Protein AF-A0A2S5LGR9-F1 (afdb_monomer_lite)

Radius of gyration: 13.86 Å; chains: 1; bounding box: 27×29×43 Å

Foldseek 3Di:
DDPDFDDDDAQAAPVRSLVVVCVVVVPPDPQVSCCVQAVGSDDDDDLDDDPCLVSNLVRHPPRDPCRSVCNQPGRHCNVVVVVVDDPPPD

Secondary structure (DSSP, 8-state):
--S--PPPPTT--HHHHHHHHHHHHT--STHHHHHHHHS-S-----SSPPTTHHHHHHHSSS--THHHHHHHHHHSSHHHHGGGPPP---

pLDDT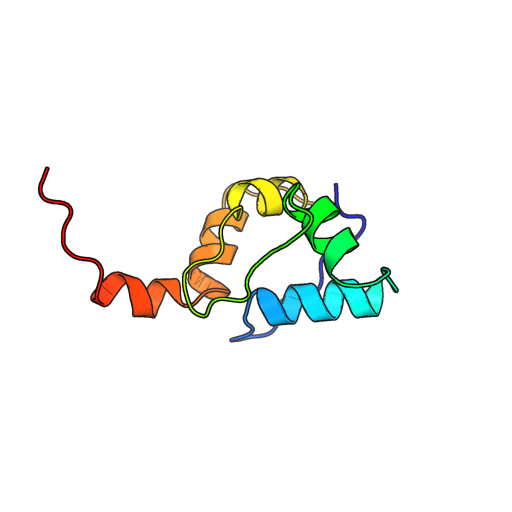: mean 78.47, std 10.12, range [44.81, 90.31]

Sequence (90 aa):
MLPYFPNIYPGELLYSVLARYVKHTALPPDTLVNNELFGKRYAIPSFDLPFGLAQLALLIPNKHYTIAKRLLEQLTLFKYLIRFALPHVA

Structure (mmCIF, N/CA/C/O backbone):
data_AF-A0A2S5LGR9-F1
#
_entry.id   AF-A0A2S5LGR9-F1
#
loop_
_atom_site.group_PDB
_atom_site.id
_atom_site.type_symbol
_atom_site.label_atom_id
_atom_site.label_alt_id
_atom_site.label_comp_id
_atom_site.label_asym_id
_atom_site.label_entity_id
_atom_site.label_seq_id
_atom_site.pdbx_PDB_ins_code
_atom_site.Cartn_x
_atom_site.Cartn_y
_atom_site.Cartn_z
_atom_site.occupancy
_atom_site.B_iso_or_equiv
_atom_site.auth_seq_id
_atom_site.auth_comp_id
_atom_site.auth_asym_id
_atom_site.auth_atom_id
_atom_site.pdbx_PDB_model_num
ATOM 1 N N . MET A 1 1 ? 10.709 3.697 -9.642 1.00 69.81 1 MET A N 1
ATOM 2 C CA . MET A 1 1 ? 9.331 4.212 -9.819 1.00 69.81 1 MET A CA 1
ATOM 3 C C . MET A 1 1 ? 8.565 3.170 -10.600 1.00 69.81 1 MET A C 1
ATOM 5 O O . MET A 1 1 ? 9.180 2.535 -11.447 1.00 69.81 1 MET A O 1
ATOM 9 N N . LEU A 1 2 ? 7.285 2.966 -10.304 1.00 76.25 2 LEU A N 1
ATOM 10 C CA . LEU A 1 2 ? 6.480 1.968 -10.994 1.00 76.25 2 LEU A CA 1
ATOM 11 C C . LEU A 1 2 ? 6.138 2.459 -12.404 1.00 76.25 2 LEU A C 1
ATOM 13 O O . LEU A 1 2 ? 5.738 3.615 -12.556 1.00 76.25 2 LEU A O 1
ATOM 17 N N . PRO A 1 3 ? 6.257 1.599 -13.428 1.00 78.50 3 PRO A N 1
ATOM 18 C CA . PRO A 1 3 ? 5.903 1.952 -14.802 1.00 78.50 3 PRO A CA 1
ATOM 19 C C . PRO A 1 3 ? 4.395 2.195 -14.964 1.00 78.50 3 PRO A C 1
ATOM 21 O O . PRO A 1 3 ? 3.964 2.877 -15.888 1.00 78.50 3 PRO A O 1
ATOM 24 N N . TYR A 1 4 ? 3.588 1.633 -14.064 1.00 83.25 4 TYR A N 1
ATOM 25 C CA . TYR A 1 4 ? 2.134 1.660 -14.102 1.00 83.25 4 TYR A CA 1
ATOM 26 C C . TYR A 1 4 ? 1.577 1.376 -12.704 1.00 83.25 4 TYR A C 1
ATOM 28 O O . TYR A 1 4 ? 2.197 0.659 -11.921 1.00 83.25 4 TYR A O 1
ATOM 36 N N . PHE A 1 5 ? 0.393 1.905 -12.397 1.00 85.38 5 PHE A N 1
ATOM 37 C CA . PHE A 1 5 ? -0.372 1.514 -11.216 1.00 85.38 5 PHE A CA 1
ATOM 38 C C . PHE A 1 5 ? -1.834 1.259 -11.616 1.00 85.38 5 PHE A C 1
ATOM 40 O O . PHE A 1 5 ? -2.408 2.102 -12.312 1.00 85.38 5 PHE A O 1
ATOM 47 N N . PRO A 1 6 ? -2.451 0.123 -11.230 1.00 87.94 6 PRO A N 1
ATOM 48 C CA . PRO A 1 6 ? -3.812 -0.184 -11.646 1.00 87.94 6 PRO A CA 1
ATOM 49 C C . PRO A 1 6 ? -4.844 0.818 -11.136 1.00 87.94 6 PRO A C 1
ATOM 51 O O . PRO A 1 6 ? -4.757 1.319 -10.015 1.00 87.94 6 PRO A O 1
ATOM 54 N N . ASN A 1 7 ? -5.885 1.042 -11.941 1.00 88.62 7 ASN A N 1
ATOM 55 C CA . ASN A 1 7 ? -7.073 1.757 -11.487 1.00 88.62 7 ASN A CA 1
ATOM 56 C C . ASN A 1 7 ? -7.716 0.998 -10.326 1.00 88.62 7 ASN A C 1
ATOM 58 O O . ASN A 1 7 ? -8.046 -0.180 -10.465 1.00 88.62 7 ASN A O 1
ATOM 62 N N . ILE A 1 8 ? -7.903 1.691 -9.208 1.00 87.94 8 ILE A N 1
ATOM 63 C CA . ILE A 1 8 ? -8.504 1.175 -7.976 1.00 87.94 8 ILE A CA 1
ATOM 64 C C . ILE A 1 8 ? -10.019 1.022 -8.164 1.00 87.94 8 ILE A C 1
ATOM 66 O O . ILE A 1 8 ? -10.687 1.995 -8.524 1.00 87.94 8 ILE A O 1
ATOM 70 N N . TYR A 1 9 ? -10.570 -0.159 -7.872 1.00 89.50 9 TYR A N 1
ATOM 71 C CA . TYR A 1 9 ? -12.019 -0.375 -7.872 1.00 89.50 9 TYR A CA 1
ATOM 72 C C . TYR A 1 9 ? -12.674 0.007 -6.531 1.00 89.50 9 TYR A C 1
ATOM 74 O O . TYR A 1 9 ? -12.021 -0.036 -5.484 1.00 89.50 9 TYR A O 1
ATOM 82 N N . PRO A 1 10 ? -13.970 0.378 -6.522 1.00 87.69 10 PRO A N 1
ATOM 83 C CA . PRO A 1 10 ? -14.680 0.678 -5.281 1.00 87.69 10 PRO A CA 1
ATOM 84 C C . PRO A 1 10 ? -14.636 -0.498 -4.295 1.00 87.69 10 PRO A C 1
ATOM 86 O O . PRO A 1 10 ? -15.028 -1.611 -4.633 1.00 87.69 10 PRO A O 1
ATOM 89 N N . GLY A 1 11 ? -14.163 -0.244 -3.071 1.00 86.44 11 GLY A N 1
ATOM 90 C CA . GLY A 1 11 ? -14.065 -1.255 -2.008 1.00 86.44 11 GLY A CA 1
ATOM 91 C C . GLY A 1 11 ? -12.908 -2.249 -2.154 1.00 86.44 11 GLY A C 1
ATOM 92 O O . GLY A 1 11 ? -12.813 -3.186 -1.365 1.00 86.44 11 GLY A O 1
ATOM 93 N N . GLU A 1 12 ? -12.028 -2.063 -3.135 1.00 88.94 12 GLU A N 1
ATOM 94 C CA . GLU A 1 12 ? -10.901 -2.957 -3.367 1.00 88.94 12 GLU A CA 1
ATOM 95 C C . GLU A 1 12 ? -9.787 -2.779 -2.324 1.00 88.94 12 GLU A C 1
ATOM 97 O O . GLU A 1 12 ? -9.403 -1.663 -1.976 1.00 88.94 12 GLU A O 1
ATOM 102 N N . LEU A 1 13 ? -9.227 -3.897 -1.854 1.00 88.75 13 LEU A N 1
ATOM 103 C CA . LEU A 1 13 ? -8.081 -3.898 -0.946 1.00 88.75 13 LEU A CA 1
ATOM 104 C C . LEU A 1 13 ? -6.759 -3.705 -1.695 1.00 88.75 13 LEU A C 1
ATOM 106 O O . LEU A 1 13 ? -6.592 -4.164 -2.825 1.00 88.75 13 LEU A O 1
ATOM 110 N N . LEU A 1 14 ? -5.768 -3.128 -1.013 1.00 86.81 14 LEU A N 1
ATOM 111 C CA . LEU A 1 14 ? -4.432 -2.886 -1.557 1.00 86.81 14 LEU A CA 1
ATOM 112 C C . LEU A 1 14 ? -3.796 -4.174 -2.086 1.00 86.81 14 LEU A C 1
ATOM 114 O O . LEU A 1 14 ? -3.217 -4.172 -3.166 1.00 86.81 14 LEU A O 1
ATOM 118 N N . TYR A 1 15 ? -3.961 -5.283 -1.365 1.00 84.69 15 TYR A N 1
ATOM 119 C CA . TYR A 1 15 ? -3.462 -6.590 -1.790 1.00 84.69 15 TYR A CA 1
ATOM 120 C C . TYR A 1 15 ? -4.036 -7.027 -3.150 1.00 84.69 15 TYR A C 1
ATOM 122 O O . TYR A 1 15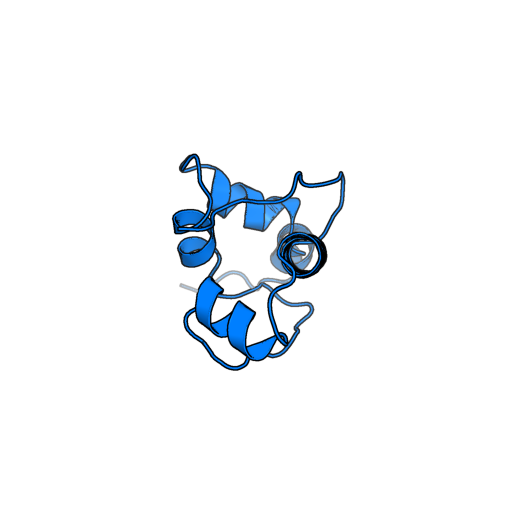 ? -3.293 -7.495 -4.008 1.00 84.69 15 TYR A O 1
ATOM 130 N N . SER A 1 16 ? -5.333 -6.796 -3.390 1.00 88.25 16 SER A N 1
ATOM 131 C CA . SER A 1 16 ? -5.978 -7.072 -4.684 1.00 88.25 16 SER A CA 1
ATOM 132 C C . SER A 1 16 ? -5.412 -6.190 -5.800 1.00 88.25 16 SER A C 1
ATOM 134 O O . SER A 1 16 ? -5.096 -6.686 -6.883 1.00 88.25 16 SER A O 1
ATOM 136 N N . VAL A 1 17 ? -5.208 -4.895 -5.529 1.00 88.81 17 VAL A N 1
ATOM 137 C CA . VAL A 1 17 ? -4.594 -3.966 -6.494 1.00 88.81 17 VAL A CA 1
ATOM 138 C C . VAL A 1 17 ? -3.191 -4.438 -6.881 1.00 88.81 17 VAL A C 1
ATOM 140 O O . VAL A 1 17 ? -2.858 -4.475 -8.065 1.00 88.81 17 VAL A O 1
ATOM 143 N N . LEU A 1 18 ? -2.377 -4.846 -5.903 1.00 85.75 18 LEU A N 1
ATOM 144 C CA . LEU A 1 18 ? -1.027 -5.352 -6.149 1.00 85.75 18 LEU A CA 1
ATOM 145 C C . LEU A 1 18 ? -1.041 -6.675 -6.923 1.00 85.75 18 LEU A C 1
ATOM 147 O O . LEU A 1 18 ? -0.273 -6.825 -7.867 1.00 85.75 18 LEU A O 1
ATOM 151 N N . ALA A 1 19 ? -1.954 -7.596 -6.613 1.00 86.12 19 ALA A N 1
ATOM 152 C CA . ALA A 1 19 ? -2.107 -8.835 -7.377 1.00 86.12 19 ALA A CA 1
ATOM 153 C C . ALA A 1 19 ? -2.457 -8.564 -8.853 1.00 86.12 19 ALA A C 1
ATOM 155 O O . ALA A 1 19 ? -1.903 -9.192 -9.759 1.00 86.12 19 ALA A O 1
ATOM 156 N N . ARG A 1 20 ? -3.328 -7.579 -9.125 1.00 90.31 20 ARG A N 1
ATOM 157 C CA . ARG A 1 20 ? -3.619 -7.143 -10.500 1.00 90.31 20 ARG A CA 1
ATOM 158 C C . ARG A 1 20 ? -2.413 -6.504 -11.167 1.00 90.31 20 ARG A C 1
ATOM 160 O O . ARG A 1 20 ? -2.165 -6.795 -12.331 1.00 90.31 20 ARG A O 1
ATOM 167 N N . TYR A 1 21 ? -1.659 -5.676 -10.445 1.00 87.31 21 TYR A N 1
ATOM 168 C CA . TYR A 1 21 ? -0.415 -5.109 -10.959 1.00 87.31 21 TYR A CA 1
ATOM 169 C C . TYR A 1 21 ? 0.528 -6.215 -11.442 1.00 87.31 21 TYR A C 1
ATOM 171 O O . TYR A 1 21 ? 0.908 -6.191 -12.607 1.00 87.31 21 TYR A O 1
ATOM 179 N N . VAL A 1 22 ? 0.799 -7.225 -10.607 1.00 86.25 22 VAL A N 1
ATOM 180 C CA . VAL A 1 22 ? 1.647 -8.380 -10.961 1.00 86.25 22 VAL A CA 1
ATOM 181 C C . VAL A 1 22 ? 1.138 -9.097 -12.207 1.00 86.25 22 VAL A C 1
ATOM 183 O O . VAL A 1 22 ? 1.914 -9.395 -13.114 1.00 86.25 22 VAL A O 1
ATOM 186 N N . LYS A 1 23 ? -0.178 -9.325 -12.292 1.00 87.62 23 LYS A N 1
ATOM 187 C CA . LYS A 1 23 ? -0.799 -9.959 -13.459 1.00 87.62 23 LYS A CA 1
ATOM 188 C C . LYS A 1 23 ? -0.671 -9.109 -14.728 1.00 87.62 23 LYS A C 1
ATOM 190 O O . LYS A 1 23 ? -0.438 -9.660 -15.798 1.00 87.62 23 LYS A O 1
ATOM 195 N N . HIS A 1 24 ? -0.838 -7.791 -14.629 1.00 89.25 24 HIS A N 1
ATOM 196 C CA . HIS A 1 24 ? -0.774 -6.873 -15.772 1.00 89.25 24 HIS A CA 1
ATOM 197 C C . HIS A 1 24 ? 0.656 -6.687 -16.289 1.00 89.25 24 HIS A C 1
ATOM 199 O O . HIS A 1 24 ? 0.845 -6.496 -17.486 1.00 89.25 24 HIS A O 1
ATOM 205 N N . THR A 1 25 ? 1.652 -6.734 -15.404 1.00 86.12 25 THR A N 1
ATOM 206 C CA . THR A 1 25 ? 3.067 -6.556 -15.759 1.00 86.12 25 THR A CA 1
ATOM 207 C C . THR A 1 25 ? 3.804 -7.867 -16.009 1.00 86.12 25 THR A C 1
ATOM 209 O O . THR A 1 25 ? 4.984 -7.830 -16.347 1.00 86.12 25 THR A O 1
ATOM 212 N N . ALA A 1 26 ? 3.125 -9.010 -15.861 1.00 85.69 26 ALA A N 1
ATOM 213 C CA . ALA A 1 26 ? 3.713 -10.345 -15.963 1.00 85.69 26 ALA A CA 1
ATOM 214 C C . ALA A 1 26 ? 4.977 -10.506 -15.090 1.00 85.69 26 ALA A C 1
ATOM 216 O O . ALA A 1 26 ? 5.942 -11.162 -15.489 1.00 85.69 26 ALA A O 1
ATOM 217 N N . LEU A 1 27 ? 4.983 -9.881 -13.905 1.00 78.88 27 LEU A N 1
ATOM 218 C CA . LEU A 1 27 ? 6.122 -9.950 -12.992 1.00 78.88 27 LEU A CA 1
ATOM 219 C C . LEU A 1 27 ? 6.315 -11.387 -12.463 1.00 78.88 27 LEU A C 1
ATOM 221 O O . LEU A 1 27 ? 5.329 -12.091 -12.227 1.00 78.88 27 LEU A O 1
ATOM 225 N N . PRO A 1 28 ? 7.569 -11.834 -12.247 1.00 70.44 28 PRO A N 1
ATOM 226 C CA . PRO A 1 28 ? 7.858 -13.151 -11.679 1.00 70.44 28 PRO A CA 1
ATOM 227 C C . PRO A 1 28 ? 7.397 -13.264 -10.203 1.00 70.44 28 PRO A C 1
ATOM 229 O O . PRO A 1 28 ? 6.980 -12.264 -9.619 1.00 70.44 28 PRO A O 1
ATOM 232 N N . PRO A 1 29 ? 7.499 -14.454 -9.567 1.00 63.12 29 PRO A N 1
ATOM 233 C CA . PRO A 1 29 ? 6.828 -14.792 -8.305 1.00 63.12 29 PRO A CA 1
ATOM 234 C C . PRO A 1 29 ? 6.963 -13.745 -7.192 1.00 63.12 29 PRO A C 1
ATOM 236 O O . PRO A 1 29 ? 8.039 -13.169 -7.013 1.00 63.12 29 PRO A O 1
ATOM 239 N N . ASP A 1 30 ? 5.904 -13.606 -6.386 1.00 64.50 30 ASP A N 1
ATOM 240 C CA . ASP A 1 30 ? 5.637 -12.624 -5.314 1.00 64.50 30 ASP A CA 1
ATOM 241 C C . ASP A 1 30 ? 6.851 -12.087 -4.534 1.00 64.50 30 ASP A C 1
ATOM 243 O O . ASP A 1 30 ? 6.893 -10.917 -4.154 1.00 64.50 30 ASP A O 1
ATOM 247 N N . THR A 1 31 ? 7.871 -12.914 -4.298 1.00 61.75 31 THR A N 1
ATOM 248 C CA . THR A 1 31 ? 9.135 -12.512 -3.656 1.00 61.75 31 THR A CA 1
ATOM 249 C C . THR A 1 31 ? 9.889 -11.383 -4.370 1.00 61.75 31 THR A C 1
ATOM 251 O O . THR A 1 31 ? 10.494 -10.543 -3.703 1.00 61.75 31 THR A O 1
ATOM 254 N N . LEU A 1 32 ? 9.857 -11.328 -5.706 1.00 64.44 32 LEU A N 1
ATOM 255 C CA . LEU A 1 32 ? 10.520 -10.272 -6.480 1.00 64.44 32 LEU A CA 1
ATOM 256 C C . LEU A 1 32 ? 9.726 -8.967 -6.427 1.00 64.44 32 LEU A C 1
ATOM 258 O O . LEU A 1 32 ? 10.306 -7.904 -6.221 1.00 64.44 32 LEU A O 1
ATOM 262 N N . VAL A 1 33 ? 8.401 -9.071 -6.496 1.00 74.62 33 VAL A N 1
ATOM 263 C CA . VAL A 1 33 ? 7.474 -7.939 -6.399 1.00 74.62 33 VAL A CA 1
ATOM 264 C C . VAL A 1 33 ? 7.559 -7.290 -5.020 1.00 74.62 33 VAL A C 1
ATOM 266 O O . VAL A 1 33 ? 7.675 -6.074 -4.916 1.00 74.62 33 VAL A O 1
ATOM 269 N N . ASN A 1 34 ? 7.568 -8.081 -3.945 1.00 75.56 34 ASN A N 1
ATOM 270 C CA . ASN A 1 34 ? 7.718 -7.549 -2.590 1.00 75.56 34 ASN A CA 1
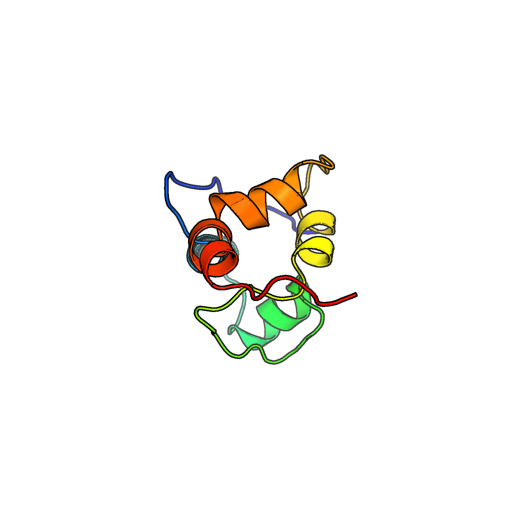ATOM 271 C C . ASN A 1 34 ? 9.061 -6.834 -2.403 1.00 75.56 34 ASN A C 1
ATOM 273 O O . ASN A 1 34 ? 9.127 -5.786 -1.755 1.00 75.56 34 ASN A O 1
ATOM 277 N N . ASN A 1 35 ? 10.126 -7.367 -3.004 1.00 75.69 35 ASN A N 1
ATOM 278 C CA . ASN A 1 35 ? 11.430 -6.728 -2.950 1.00 75.69 35 ASN A CA 1
ATOM 279 C C . ASN A 1 35 ? 11.444 -5.404 -3.727 1.00 75.69 35 ASN A C 1
ATOM 281 O O . ASN A 1 35 ? 11.999 -4.423 -3.245 1.00 75.69 35 ASN A O 1
ATOM 285 N N . GLU A 1 36 ? 10.797 -5.352 -4.888 1.00 76.44 36 GLU A N 1
ATOM 286 C CA . GLU A 1 36 ? 10.697 -4.144 -5.710 1.00 76.44 36 GLU A CA 1
ATOM 287 C C . GLU A 1 36 ? 9.819 -3.058 -5.062 1.00 76.44 36 GLU A C 1
ATOM 289 O O . GLU A 1 36 ? 10.171 -1.880 -5.075 1.00 76.44 36 GLU A O 1
ATOM 294 N N . LEU A 1 37 ? 8.693 -3.449 -4.457 1.00 77.31 37 LEU A N 1
ATOM 295 C CA . LEU A 1 37 ? 7.718 -2.526 -3.869 1.00 77.31 37 LEU A CA 1
ATOM 296 C C . LEU A 1 37 ? 8.084 -2.063 -2.457 1.00 77.31 37 LEU A C 1
ATOM 298 O O . LEU A 1 37 ? 7.812 -0.921 -2.089 1.00 77.31 37 LEU A O 1
ATOM 302 N N . PHE A 1 38 ? 8.675 -2.949 -1.655 1.00 77.06 38 PHE A N 1
ATOM 303 C CA . PHE A 1 38 ? 8.867 -2.730 -0.219 1.00 77.06 38 PHE A CA 1
ATOM 304 C C . PHE A 1 38 ? 10.315 -2.918 0.244 1.00 77.06 38 PHE A C 1
ATOM 306 O O . PHE A 1 38 ? 10.590 -2.771 1.436 1.00 77.06 38 PHE A O 1
ATOM 313 N N . GLY A 1 39 ? 11.246 -3.258 -0.655 1.00 73.62 39 GLY A N 1
ATOM 314 C CA . GLY A 1 39 ? 12.643 -3.531 -0.300 1.00 73.62 39 GLY A CA 1
ATOM 315 C C . GLY A 1 39 ? 12.822 -4.787 0.558 1.00 73.62 39 GLY A C 1
ATOM 316 O O . GLY A 1 39 ? 13.847 -4.937 1.222 1.00 73.62 39 GLY A O 1
ATOM 317 N N . LYS A 1 40 ? 11.812 -5.667 0.610 1.00 75.56 40 LYS A N 1
ATOM 318 C CA . LYS A 1 40 ? 11.825 -6.898 1.407 1.00 75.56 40 LYS A CA 1
ATOM 319 C C . LYS A 1 40 ? 11.444 -8.093 0.553 1.00 75.56 40 LYS A C 1
ATOM 321 O O . LYS A 1 40 ? 10.386 -8.119 -0.058 1.00 75.56 40 LYS A O 1
ATOM 326 N N . ARG A 1 41 ? 12.278 -9.131 0.583 1.00 65.81 41 ARG A N 1
ATOM 327 C CA . ARG A 1 41 ? 12.073 -10.363 -0.193 1.00 65.81 41 ARG A CA 1
ATOM 328 C C . ARG A 1 41 ? 10.865 -11.186 0.260 1.00 65.81 41 ARG A C 1
ATOM 330 O O . ARG A 1 41 ? 10.300 -11.929 -0.535 1.00 65.81 41 ARG A O 1
ATOM 337 N N . TYR A 1 42 ? 10.469 -11.044 1.522 1.00 67.56 42 TYR A N 1
ATOM 338 C CA . TYR A 1 42 ? 9.352 -11.769 2.113 1.00 67.56 42 TYR A CA 1
ATOM 339 C C . TYR A 1 42 ? 8.411 -10.792 2.808 1.00 67.56 42 TYR A C 1
ATOM 341 O O . TYR A 1 42 ? 8.847 -9.937 3.582 1.00 67.56 42 TYR A O 1
ATOM 349 N N . ALA A 1 43 ? 7.122 -10.953 2.542 1.00 69.38 43 ALA A N 1
ATOM 350 C CA . ALA A 1 43 ? 6.047 -10.310 3.272 1.00 69.38 43 ALA A CA 1
ATOM 351 C C . ALA A 1 43 ? 5.121 -11.411 3.789 1.00 69.38 43 ALA A C 1
ATOM 353 O O . ALA A 1 43 ? 4.780 -12.331 3.047 1.00 69.38 43 ALA A O 1
ATOM 354 N N . ILE A 1 44 ? 4.738 -11.328 5.060 1.00 68.25 44 ILE A N 1
ATOM 355 C CA . ILE A 1 44 ? 3.690 -12.185 5.606 1.00 68.25 44 ILE A CA 1
ATOM 356 C C . ILE A 1 44 ? 2.370 -11.493 5.260 1.00 68.25 44 ILE A C 1
ATOM 358 O O . ILE A 1 44 ? 2.166 -10.365 5.723 1.00 68.25 44 ILE A O 1
ATOM 362 N N . PRO A 1 45 ? 1.495 -12.098 4.435 1.00 65.31 45 PRO A N 1
ATOM 363 C CA . PRO A 1 45 ? 0.170 -11.548 4.217 1.00 65.31 45 PRO A CA 1
ATOM 364 C C . PRO A 1 45 ? -0.551 -11.516 5.564 1.00 65.31 45 PRO A C 1
ATOM 366 O O . PRO A 1 45 ? -0.730 -12.542 6.216 1.00 65.31 45 PRO A O 1
ATOM 369 N N . SER A 1 46 ? -0.911 -10.315 5.995 1.00 69.56 46 SER A N 1
ATOM 370 C CA . SER A 1 46 ? -1.641 -10.078 7.232 1.00 69.56 46 SER A CA 1
ATOM 371 C C . SER A 1 46 ? -2.931 -9.344 6.904 1.00 69.56 46 SER A C 1
ATOM 373 O O . SER A 1 46 ? -2.972 -8.526 5.984 1.00 69.56 46 SER A O 1
ATOM 375 N N . PHE A 1 47 ? -3.980 -9.634 7.670 1.00 68.56 47 PHE A N 1
ATOM 376 C CA . PHE A 1 47 ? -5.212 -8.842 7.662 1.00 68.56 47 PHE A CA 1
ATOM 377 C C . PHE A 1 47 ? -5.025 -7.485 8.357 1.00 68.56 47 PHE A C 1
ATOM 379 O O . PHE A 1 47 ? -5.892 -6.619 8.270 1.00 68.56 47 PHE A O 1
ATOM 386 N N . ASP A 1 48 ? -3.905 -7.308 9.055 1.00 71.69 48 ASP A N 1
ATOM 387 C CA . ASP A 1 48 ? -3.541 -6.070 9.727 1.00 71.69 48 ASP A CA 1
ATOM 388 C C . ASP A 1 48 ? -3.044 -4.995 8.737 1.00 71.69 48 ASP A C 1
ATOM 390 O O . ASP A 1 48 ? -2.987 -5.188 7.518 1.00 7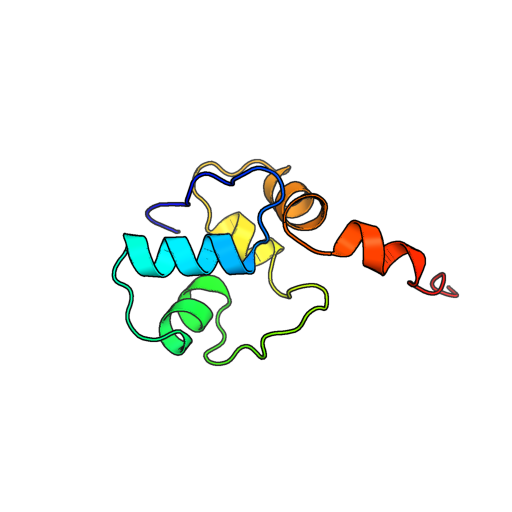1.69 48 ASP A O 1
ATOM 394 N N . LEU A 1 49 ? -2.689 -3.828 9.262 1.00 78.69 49 LEU A N 1
ATOM 395 C CA . LEU A 1 49 ? -2.173 -2.703 8.500 1.00 78.69 49 LEU A CA 1
ATOM 396 C C . LEU A 1 49 ? -0.883 -3.061 7.743 1.00 78.69 49 LEU A C 1
ATOM 398 O O . LEU A 1 49 ? 0.109 -3.466 8.355 1.00 78.69 49 LEU A O 1
ATOM 402 N N . PRO A 1 50 ? -0.849 -2.870 6.411 1.00 76.88 50 PRO A N 1
ATOM 403 C CA . PRO A 1 50 ? 0.348 -3.136 5.633 1.00 76.88 50 PRO A CA 1
ATOM 404 C C . PRO A 1 50 ? 1.459 -2.146 5.997 1.00 76.88 50 PRO A C 1
ATOM 406 O O . PRO A 1 50 ? 1.248 -0.935 6.100 1.00 76.88 50 PRO A O 1
ATOM 409 N N . PHE A 1 51 ? 2.675 -2.665 6.140 1.00 77.25 51 PHE A N 1
ATOM 410 C CA . PHE A 1 51 ? 3.872 -1.845 6.282 1.00 77.25 51 PHE A CA 1
ATOM 411 C C . PHE A 1 51 ? 4.269 -1.224 4.934 1.00 77.25 51 PHE A C 1
ATOM 413 O O . PHE A 1 51 ? 3.941 -1.739 3.868 1.00 77.25 51 PHE A 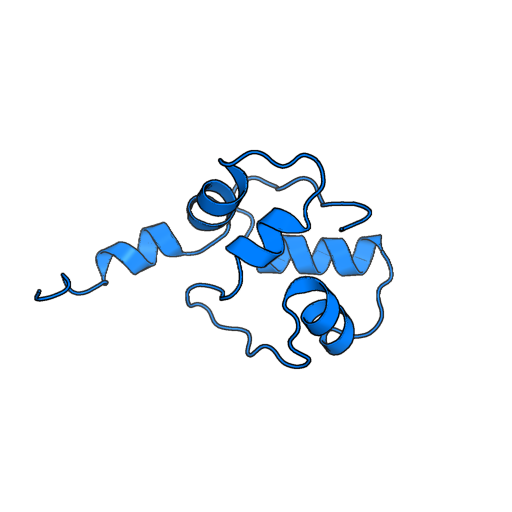O 1
ATOM 420 N N . GLY A 1 52 ? 5.029 -0.131 4.968 1.00 80.88 52 GLY A N 1
ATOM 421 C CA . GLY A 1 52 ? 5.683 0.383 3.765 1.00 80.88 52 GLY A CA 1
ATOM 422 C C . GLY A 1 52 ? 4.796 1.235 2.848 1.00 80.88 52 GLY A C 1
ATOM 423 O O . GLY A 1 52 ? 5.179 1.503 1.712 1.00 80.88 52 GLY A O 1
ATOM 424 N N . LEU A 1 53 ? 3.618 1.676 3.308 1.00 84.00 53 LEU A N 1
ATOM 425 C CA . LEU A 1 53 ? 2.690 2.491 2.506 1.00 84.00 53 LEU A CA 1
ATOM 426 C C . LEU A 1 53 ? 3.309 3.804 2.009 1.00 84.00 53 LEU A C 1
ATOM 428 O O . LEU A 1 53 ? 3.022 4.235 0.894 1.00 84.00 53 LEU A O 1
ATOM 432 N N . ALA A 1 54 ? 4.164 4.435 2.817 1.00 83.25 54 ALA A N 1
ATOM 433 C CA . ALA A 1 54 ? 4.862 5.657 2.425 1.00 83.25 54 ALA A CA 1
ATOM 434 C C . ALA A 1 54 ? 5.852 5.391 1.279 1.00 83.25 54 ALA A C 1
ATOM 436 O O . ALA A 1 54 ? 5.905 6.147 0.312 1.00 83.25 54 ALA A O 1
ATOM 437 N N . GLN A 1 55 ? 6.592 4.285 1.356 1.00 83.19 55 GLN A N 1
ATOM 438 C CA . GLN A 1 55 ? 7.524 3.838 0.327 1.00 83.19 55 GLN A CA 1
ATOM 439 C C . GLN A 1 55 ? 6.775 3.502 -0.965 1.00 83.19 55 GLN A C 1
ATOM 441 O O . GLN A 1 55 ? 7.145 3.997 -2.028 1.00 83.19 55 GLN A O 1
ATOM 446 N N . LEU A 1 56 ? 5.669 2.758 -0.871 1.00 83.88 56 LEU A N 1
ATOM 447 C CA . LEU A 1 56 ? 4.819 2.451 -2.019 1.00 83.88 56 LEU A CA 1
ATOM 448 C C . LEU A 1 56 ? 4.272 3.727 -2.678 1.00 83.88 56 LEU A C 1
ATOM 450 O O . LEU A 1 56 ? 4.319 3.860 -3.899 1.00 83.88 56 LEU A O 1
ATOM 454 N N . ALA A 1 57 ? 3.815 4.700 -1.885 1.00 85.62 57 ALA A N 1
ATOM 455 C CA . ALA A 1 57 ? 3.320 5.978 -2.392 1.00 85.62 57 ALA A CA 1
ATOM 456 C C . ALA A 1 57 ? 4.374 6.758 -3.197 1.00 85.62 57 ALA A C 1
ATOM 458 O O . ALA A 1 57 ? 4.027 7.429 -4.167 1.00 85.62 57 ALA A O 1
ATOM 459 N N . LEU A 1 58 ? 5.657 6.656 -2.830 1.00 84.69 58 LEU A N 1
ATOM 460 C CA . LEU A 1 58 ? 6.758 7.286 -3.569 1.00 84.69 58 LEU A CA 1
ATOM 461 C C . LEU A 1 58 ? 7.034 6.616 -4.918 1.00 84.69 58 LEU A C 1
ATOM 463 O O . LEU A 1 58 ? 7.599 7.259 -5.807 1.00 84.69 58 LEU A O 1
ATOM 467 N N . LEU A 1 59 ? 6.668 5.341 -5.062 1.00 81.81 59 LEU A N 1
ATOM 468 C CA . LEU A 1 59 ? 6.860 4.571 -6.283 1.00 81.81 59 LEU A CA 1
ATOM 469 C C . LEU A 1 59 ? 5.741 4.797 -7.304 1.00 81.81 59 LEU A C 1
ATOM 471 O O . LEU A 1 59 ? 6.009 4.663 -8.496 1.00 81.81 59 LEU A O 1
ATOM 475 N N . ILE A 1 60 ? 4.530 5.155 -6.868 1.00 83.25 60 ILE A N 1
ATOM 476 C CA . ILE A 1 60 ? 3.386 5.389 -7.757 1.00 83.25 60 ILE A CA 1
ATOM 477 C C . ILE A 1 60 ? 3.616 6.674 -8.583 1.00 83.25 60 ILE A C 1
ATOM 479 O O . ILE A 1 60 ? 3.882 7.736 -8.009 1.00 83.25 60 ILE A O 1
ATOM 483 N N . PRO A 1 61 ? 3.531 6.609 -9.925 1.00 72.19 61 PRO A N 1
ATOM 484 C CA . PRO A 1 61 ? 3.627 7.794 -10.775 1.00 72.19 61 PRO A CA 1
ATOM 485 C C . PRO A 1 61 ? 2.464 8.767 -10.496 1.00 72.19 61 PRO A C 1
ATOM 487 O O . PRO A 1 61 ? 1.355 8.341 -10.193 1.00 72.19 61 PRO A O 1
ATOM 490 N N . ASN A 1 62 ? 2.719 10.078 -10.602 1.00 65.81 62 ASN A N 1
ATOM 491 C CA . ASN A 1 62 ? 1.829 11.182 -10.182 1.00 65.81 62 ASN A CA 1
ATOM 492 C C . ASN A 1 62 ? 1.655 11.303 -8.657 1.00 65.81 62 ASN A C 1
ATOM 494 O O . ASN A 1 62 ? 0.566 11.171 -8.097 1.00 65.81 62 ASN A O 1
ATOM 498 N N . LYS A 1 63 ? 2.781 11.595 -7.993 1.00 61.25 63 LYS A N 1
ATOM 499 C CA . LYS A 1 63 ? 2.891 11.894 -6.562 1.00 61.25 63 LYS A CA 1
ATOM 500 C C . LYS A 1 63 ? 1.919 13.005 -6.153 1.00 61.25 63 LYS A C 1
ATOM 502 O O . LYS A 1 63 ? 2.185 14.183 -6.376 1.00 61.25 63 LYS A O 1
ATOM 507 N N . HIS A 1 64 ? 0.854 12.645 -5.454 1.00 54.28 64 HIS A N 1
ATOM 508 C CA . HIS A 1 64 ? 0.128 13.590 -4.616 1.00 54.28 64 HIS A CA 1
ATOM 509 C C . HIS A 1 64 ? 0.333 13.183 -3.159 1.00 54.28 64 HIS A C 1
ATOM 511 O O . HIS A 1 64 ? 0.225 12.003 -2.829 1.00 54.28 64 HIS A O 1
ATOM 517 N N . TYR A 1 65 ? 0.612 14.149 -2.277 1.0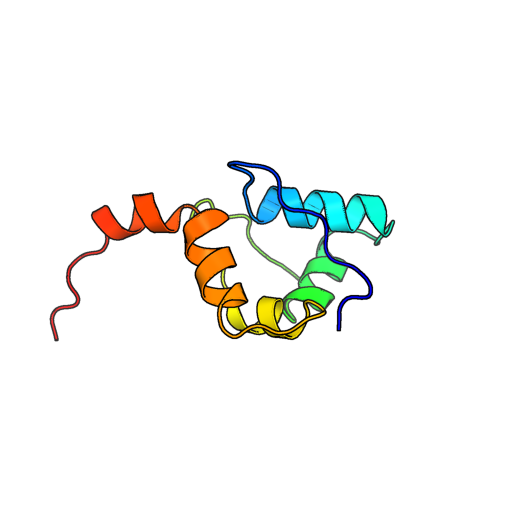0 51.56 65 TYR A N 1
ATOM 518 C CA . TYR A 1 65 ? 0.724 13.944 -0.820 1.00 51.56 65 TYR A CA 1
ATOM 519 C C . TYR A 1 65 ? -0.477 13.174 -0.227 1.00 51.56 65 TYR A C 1
ATOM 521 O O . TYR A 1 65 ? -0.373 12.529 0.812 1.00 51.56 65 TYR A O 1
ATOM 529 N N . THR A 1 66 ? -1.610 13.181 -0.927 1.00 61.81 66 THR A N 1
ATOM 530 C CA . THR A 1 66 ? -2.838 12.447 -0.623 1.00 61.81 66 THR A CA 1
ATOM 531 C C . THR A 1 66 ? -2.797 10.945 -0.916 1.00 61.81 66 THR A C 1
ATOM 533 O O . THR A 1 66 ? -3.669 10.241 -0.416 1.00 61.81 66 THR A O 1
ATOM 536 N N . ILE A 1 67 ? -1.824 10.411 -1.666 1.00 76.31 67 ILE A N 1
ATOM 537 C CA . ILE A 1 67 ? -1.807 8.984 -2.033 1.00 76.31 67 ILE A CA 1
ATOM 538 C C . ILE A 1 67 ? -1.580 8.089 -0.820 1.00 76.31 67 ILE A C 1
ATOM 540 O O . ILE A 1 67 ? -2.361 7.170 -0.634 1.00 76.31 67 ILE A O 1
ATOM 544 N N . ALA A 1 68 ? -0.603 8.361 0.051 1.00 79.31 68 ALA A N 1
ATOM 545 C CA . ALA A 1 68 ? -0.350 7.488 1.205 1.00 79.31 68 ALA A CA 1
ATOM 546 C C . ALA A 1 68 ? -1.567 7.410 2.146 1.00 79.31 68 ALA A C 1
ATOM 548 O O . ALA A 1 68 ? -1.988 6.320 2.533 1.00 79.31 68 ALA A O 1
ATOM 549 N N . LYS A 1 69 ? -2.186 8.562 2.440 1.00 81.94 69 LYS A N 1
ATOM 550 C CA . LYS A 1 69 ? -3.420 8.639 3.234 1.00 81.94 69 LYS A CA 1
ATOM 551 C C . LYS A 1 69 ? -4.581 7.920 2.542 1.00 81.94 69 LYS A C 1
ATOM 553 O O . LYS A 1 69 ? -5.302 7.168 3.182 1.00 81.94 69 LYS A O 1
ATOM 558 N N . ARG A 1 70 ? -4.724 8.084 1.224 1.00 83.00 70 ARG A N 1
ATOM 559 C CA . ARG A 1 70 ? -5.748 7.395 0.430 1.00 83.00 70 ARG A CA 1
ATOM 560 C C . ARG A 1 70 ? -5.544 5.879 0.410 1.00 83.00 70 ARG A C 1
ATOM 562 O O . ARG A 1 70 ? -6.515 5.151 0.579 1.00 83.00 70 ARG A O 1
ATOM 569 N N . LEU A 1 71 ? -4.306 5.409 0.233 1.00 86.12 71 LEU A N 1
ATOM 570 C CA . LEU A 1 71 ? -3.953 3.990 0.305 1.00 86.12 71 LEU A CA 1
ATOM 571 C C . LEU A 1 71 ? -4.369 3.428 1.671 1.00 86.12 71 LEU A C 1
ATOM 573 O O . LEU A 1 71 ? -5.055 2.414 1.715 1.00 86.12 71 LEU A O 1
ATOM 577 N N . LEU A 1 72 ? -4.031 4.130 2.759 1.00 87.94 72 LEU A N 1
ATOM 578 C CA . LEU A 1 72 ? -4.395 3.754 4.125 1.00 87.94 72 LEU A CA 1
ATOM 579 C C . LEU A 1 72 ? -5.919 3.710 4.332 1.00 87.94 72 LEU A C 1
ATOM 581 O O . LEU A 1 72 ? -6.459 2.680 4.720 1.00 87.94 72 LEU A O 1
ATOM 585 N N . GLU A 1 73 ? -6.629 4.803 4.065 1.00 87.06 73 GLU A N 1
ATOM 586 C CA . GLU A 1 73 ? -8.051 4.941 4.410 1.00 87.06 73 GLU A CA 1
ATOM 587 C C . GLU A 1 73 ? -8.990 4.150 3.488 1.00 87.06 73 GLU A C 1
ATOM 589 O O . GLU A 1 73 ? -10.043 3.691 3.938 1.00 87.06 73 GLU A O 1
ATOM 594 N N . GLN A 1 74 ? -8.640 3.998 2.205 1.00 87.38 74 GLN A N 1
ATOM 595 C CA . GLN A 1 74 ? -9.524 3.386 1.205 1.00 87.38 74 GLN A CA 1
ATOM 596 C C . GLN A 1 74 ? -9.170 1.935 0.889 1.00 87.38 74 GLN A C 1
ATOM 598 O O . GLN A 1 74 ? -10.077 1.167 0.581 1.00 87.38 74 GLN A O 1
ATOM 603 N N . LEU A 1 75 ? -7.885 1.564 0.951 1.00 88.50 75 LEU A N 1
ATOM 604 C CA . LEU A 1 75 ? -7.402 0.259 0.476 1.00 88.50 75 LEU A CA 1
ATOM 605 C C . LEU A 1 75 ? -6.916 -0.655 1.600 1.00 88.50 75 LEU A C 1
ATOM 607 O O . LEU A 1 75 ? -6.419 -1.748 1.331 1.00 88.50 75 LEU A O 1
ATOM 611 N N . THR A 1 76 ? -7.045 -0.236 2.856 1.00 89.00 76 THR A N 1
ATOM 612 C CA . THR A 1 76 ? -6.734 -1.083 4.010 1.00 89.00 76 THR A CA 1
ATOM 613 C C . THR A 1 76 ? -7.916 -1.161 4.965 1.00 89.00 76 THR A C 1
ATOM 615 O O . THR A 1 76 ? -8.897 -0.422 4.857 1.00 89.00 76 THR A O 1
ATOM 618 N N . LEU A 1 77 ? -7.803 -2.052 5.948 1.00 88.62 77 LEU A N 1
ATOM 619 C CA . LEU A 1 77 ? -8.778 -2.175 7.024 1.00 88.62 77 LEU A CA 1
ATOM 620 C C . LEU A 1 77 ? -8.605 -1.108 8.119 1.00 88.62 77 LEU A C 1
ATOM 622 O O . LEU A 1 77 ? -9.280 -1.202 9.140 1.00 88.62 77 LEU A O 1
ATOM 626 N N . PHE A 1 78 ? -7.770 -0.075 7.914 1.00 88.94 78 PHE A N 1
ATOM 627 C CA . PHE A 1 78 ? -7.491 0.988 8.892 1.00 88.94 78 PHE A CA 1
ATOM 628 C C . PHE A 1 78 ? -8.746 1.512 9.597 1.00 88.94 78 PHE A C 1
ATOM 630 O O . PHE A 1 78 ? -8.795 1.549 10.821 1.00 88.94 78 PHE A O 1
ATOM 637 N N . LYS A 1 79 ? -9.795 1.849 8.836 1.00 87.62 79 LYS A N 1
ATOM 638 C CA . LYS A 1 79 ? -11.065 2.377 9.369 1.00 87.62 79 LYS A CA 1
ATOM 639 C C . LYS A 1 79 ? -11.778 1.440 10.351 1.00 87.62 79 LYS A C 1
ATOM 641 O O . LYS A 1 79 ? -12.548 1.903 11.184 1.00 87.62 79 LYS A O 1
ATOM 646 N N . TYR A 1 80 ? -11.538 0.137 10.247 1.00 86.81 80 TYR A N 1
ATOM 647 C CA . TYR A 1 80 ? -12.088 -0.862 11.158 1.00 86.81 80 TYR A CA 1
ATOM 648 C C . TYR A 1 80 ? -11.134 -1.130 12.321 1.00 86.81 80 TYR A C 1
ATOM 650 O O . TYR A 1 80 ? -11.581 -1.241 13.457 1.00 86.81 80 TYR A O 1
ATOM 658 N N . LEU A 1 81 ? -9.827 -1.174 12.047 1.00 85.88 81 LEU A N 1
ATOM 659 C CA . LEU A 1 81 ? -8.789 -1.442 13.043 1.00 85.88 81 LEU A CA 1
ATOM 660 C C . LEU A 1 81 ? -8.623 -0.290 14.041 1.00 85.88 81 LEU A C 1
ATOM 662 O O . LEU A 1 81 ? -8.467 -0.540 15.232 1.00 85.88 81 LEU A O 1
ATOM 666 N N . ILE A 1 82 ? -8.740 0.966 13.595 1.00 87.19 82 ILE A N 1
ATOM 667 C CA . ILE A 1 82 ? -8.565 2.153 14.448 1.00 87.19 82 ILE A CA 1
ATOM 668 C C . ILE A 1 82 ? -9.560 2.195 15.612 1.00 87.19 82 ILE A C 1
ATOM 670 O O . ILE A 1 82 ? -9.251 2.735 16.666 1.00 87.19 82 ILE A O 1
ATOM 674 N N . ARG A 1 83 ? -10.736 1.572 15.460 1.00 83.25 83 ARG A N 1
ATOM 675 C CA . ARG A 1 83 ? -11.732 1.465 16.533 1.00 83.25 83 ARG A CA 1
ATOM 676 C C . ARG A 1 83 ? -11.243 0.626 17.718 1.00 83.25 83 ARG A C 1
ATOM 678 O O . ARG A 1 83 ? -11.728 0.814 18.828 1.00 83.25 83 ARG A O 1
ATOM 685 N N . PHE A 1 84 ? -10.318 -0.295 17.469 1.00 83.19 84 PHE A N 1
ATOM 686 C CA . PHE A 1 84 ? -9.738 -1.191 18.466 1.00 83.19 84 PHE A CA 1
ATOM 687 C C . PHE A 1 84 ? -8.316 -0.784 18.864 1.00 83.19 84 PHE A C 1
ATOM 689 O O . PHE A 1 84 ? -7.708 -1.446 19.703 1.00 83.19 84 PHE A O 1
ATOM 696 N N . ALA A 1 85 ? -7.781 0.297 18.286 1.00 80.38 85 ALA A N 1
ATOM 697 C CA . ALA A 1 85 ? -6.520 0.861 18.732 1.00 80.38 85 ALA A CA 1
ATOM 698 C C . ALA A 1 85 ? -6.722 1.430 20.140 1.00 80.38 85 ALA A C 1
ATOM 700 O O . ALA A 1 85 ? -7.532 2.335 20.348 1.00 80.38 85 ALA A O 1
ATOM 701 N N . LEU A 1 86 ? -6.001 0.877 21.117 1.00 72.19 86 LEU A N 1
ATOM 702 C CA . LEU A 1 86 ? -5.945 1.459 22.452 1.00 72.19 86 LEU A CA 1
ATOM 703 C C . LEU A 1 86 ? -5.446 2.908 22.326 1.00 72.19 86 LEU A C 1
ATOM 705 O O . LEU A 1 86 ? -4.505 3.149 21.561 1.00 72.19 86 LEU A O 1
ATOM 709 N N . PRO A 1 87 ? -6.047 3.878 23.040 1.00 70.00 87 PRO A N 1
ATOM 710 C CA . PRO A 1 87 ? -5.485 5.216 23.096 1.00 70.00 87 PRO A CA 1
ATOM 711 C C . PRO A 1 87 ? -4.048 5.091 23.596 1.00 70.00 87 PRO A C 1
ATOM 713 O O . PRO A 1 87 ? -3.793 4.437 24.609 1.00 70.00 87 PRO A O 1
ATOM 716 N N . HIS A 1 88 ? -3.109 5.668 22.849 1.00 63.50 88 HIS A N 1
ATOM 717 C CA . HIS A 1 88 ? -1.717 5.719 23.265 1.00 63.50 88 HIS A CA 1
ATOM 718 C C . HIS A 1 88 ? -1.686 6.459 24.606 1.00 63.50 88 HIS A C 1
ATOM 720 O O . HIS A 1 88 ? -1.965 7.657 24.657 1.00 63.50 88 HIS A O 1
ATOM 726 N N . VAL A 1 89 ? -1.427 5.736 25.697 1.00 56.41 89 VAL A N 1
ATOM 727 C CA . VAL A 1 89 ? -1.102 6.361 26.979 1.00 56.41 89 VAL A CA 1
ATOM 728 C C . VAL A 1 89 ? 0.251 7.028 26.751 1.00 56.41 89 VAL A C 1
ATOM 730 O O . VAL A 1 89 ? 1.231 6.341 26.454 1.00 56.41 89 VAL A O 1
ATOM 733 N N . ALA A 1 90 ? 0.230 8.359 26.719 1.00 44.81 90 ALA A N 1
ATOM 734 C CA . ALA A 1 90 ? 1.406 9.209 26.577 1.00 44.81 90 ALA A CA 1
ATOM 735 C C . ALA A 1 90 ? 2.257 9.184 27.850 1.00 44.81 90 ALA A C 1
ATOM 737 O O . ALA A 1 90 ? 1.663 9.054 28.946 1.00 44.81 90 ALA A O 1
#